Protein AF-A0A2V9SZH4-F1 (afdb_monomer_lite)

Secondary structure (DSSP, 8-state):
-EEETTEEEEE-TTSEEEEEETTT--EEEEEE--SEE--TTS--EE-----SSPPEEETTEEE---S-GGGT----EE-

Radius of gyration: 12.66 Å; chains: 1; bounding box: 26×22×36 Å

Structure (mmCIF, N/CA/C/O backbone):
data_AF-A0A2V9SZH4-F1
#
_entry.id   AF-A0A2V9SZH4-F1
#
loop_
_atom_site.group_PDB
_atom_site.id
_atom_site.type_symbol
_atom_site.label_atom_id
_atom_site.label_alt_id
_atom_site.label_comp_id
_atom_site.label_asym_id
_atom_site.label_entity_id
_atom_site.label_seq_id
_atom_site.pdbx_PDB_ins_code
_atom_site.Cartn_x
_atom_site.Cartn_y
_atom_site.Cartn_z
_atom_site.occupancy
_atom_site.B_iso_or_equiv
_atom_site.auth_seq_id
_atom_site.auth_comp_id
_atom_site.auth_asym_id
_atom_site.auth_atom_id
_atom_site.pdbx_PDB_model_num
ATOM 1 N N . MET A 1 1 ? -3.533 10.333 1.557 1.00 84.12 1 MET A N 1
ATOM 2 C CA . MET A 1 1 ? -4.038 9.851 2.864 1.00 84.12 1 MET A CA 1
ATOM 3 C C . MET A 1 1 ? -5.365 9.148 2.644 1.00 84.12 1 MET A C 1
ATOM 5 O O . MET A 1 1 ? -6.157 9.662 1.864 1.00 84.12 1 MET A O 1
ATOM 9 N N . THR A 1 2 ? -5.596 8.029 3.330 1.00 89.75 2 THR A N 1
ATOM 10 C CA . THR A 1 2 ? -6.869 7.284 3.294 1.00 89.75 2 THR A CA 1
ATOM 11 C C . THR A 1 2 ? -7.228 6.816 4.694 1.00 89.75 2 THR A C 1
ATOM 13 O O . THR A 1 2 ? -6.345 6.398 5.435 1.00 89.75 2 THR A O 1
ATOM 16 N N . ALA A 1 3 ? -8.505 6.866 5.066 1.00 90.94 3 ALA A N 1
ATOM 17 C CA . ALA A 1 3 ? -8.984 6.396 6.362 1.00 90.94 3 ALA A CA 1
ATOM 18 C C . ALA A 1 3 ? -10.092 5.354 6.189 1.00 90.94 3 ALA A C 1
ATOM 20 O O . ALA A 1 3 ? -10.969 5.508 5.341 1.00 90.94 3 ALA A O 1
ATOM 21 N N . ILE A 1 4 ? -10.050 4.320 7.026 1.00 89.25 4 ILE A N 1
ATOM 22 C CA . ILE A 1 4 ? -11.135 3.355 7.235 1.00 89.25 4 ILE A CA 1
ATOM 23 C C . ILE A 1 4 ? -11.460 3.326 8.740 1.00 89.25 4 ILE A C 1
ATOM 25 O O . ILE A 1 4 ? -10.679 3.848 9.543 1.00 89.25 4 ILE A O 1
ATOM 29 N N . PRO A 1 5 ? -12.585 2.737 9.176 1.00 90.50 5 PRO A N 1
ATOM 30 C CA . PRO A 1 5 ? -12.862 2.604 10.603 1.00 90.50 5 PRO A CA 1
ATOM 31 C C . PRO A 1 5 ? -11.691 1.948 11.353 1.00 90.50 5 PRO A C 1
ATOM 33 O O . PRO A 1 5 ? -11.258 0.851 11.014 1.00 90.50 5 PRO A O 1
ATOM 36 N N . GLY A 1 6 ? -11.163 2.640 12.366 1.00 89.19 6 GLY A N 1
ATOM 37 C CA . GLY A 1 6 ? -10.087 2.145 13.231 1.00 89.19 6 GLY A CA 1
ATOM 38 C C . GLY A 1 6 ? -8.659 2.484 12.790 1.00 89.19 6 GLY A C 1
ATOM 39 O O . GLY A 1 6 ? -7.783 2.545 13.656 1.00 89.19 6 GLY A O 1
ATOM 40 N N . VAL A 1 7 ? -8.399 2.752 11.502 1.00 91.25 7 VAL A N 1
ATOM 41 C CA . VAL A 1 7 ? -7.030 2.994 11.004 1.00 91.25 7 VAL A CA 1
ATOM 42 C C . VAL A 1 7 ? -6.933 4.028 9.876 1.00 91.25 7 VAL A C 1
ATOM 44 O O . VAL A 1 7 ? -7.838 4.204 9.062 1.00 91.25 7 VAL A O 1
ATOM 47 N N . ILE A 1 8 ? -5.791 4.713 9.820 1.00 91.19 8 ILE A N 1
ATOM 48 C CA . ILE A 1 8 ? -5.471 5.759 8.843 1.00 91.19 8 ILE A CA 1
ATOM 49 C C . ILE A 1 8 ? -4.164 5.404 8.139 1.00 91.19 8 ILE A C 1
ATOM 51 O O . ILE A 1 8 ? -3.143 5.253 8.801 1.00 91.19 8 ILE A O 1
ATOM 55 N N . PHE A 1 9 ? -4.181 5.359 6.810 1.00 90.62 9 PHE A N 1
ATOM 56 C CA . PHE A 1 9 ? -3.024 5.123 5.950 1.00 90.62 9 PHE A CA 1
ATOM 57 C C . PHE A 1 9 ? -2.424 6.440 5.449 1.00 90.62 9 PHE A C 1
ATOM 59 O O . PHE A 1 9 ? -3.116 7.302 4.885 1.00 90.62 9 PHE A O 1
ATOM 66 N N . PHE A 1 10 ? -1.109 6.569 5.599 1.00 89.31 10 PHE A N 1
ATOM 67 C CA . PHE A 1 10 ? -0.345 7.741 5.208 1.00 89.31 10 PHE A CA 1
ATOM 68 C C . PHE A 1 10 ? 0.936 7.342 4.471 1.00 89.31 10 PHE A C 1
ATOM 70 O O . PHE A 1 10 ? 1.802 6.668 5.024 1.00 89.31 10 PHE A O 1
ATOM 77 N N . GLY A 1 11 ? 1.043 7.768 3.214 1.00 89.38 11 GLY A N 1
ATOM 78 C CA . GLY A 1 11 ? 2.271 7.666 2.433 1.00 89.38 11 GLY A CA 1
ATOM 79 C C . GLY A 1 11 ? 3.176 8.862 2.705 1.00 89.38 11 GLY A C 1
ATOM 80 O O . GLY A 1 11 ? 2.688 9.975 2.894 1.00 89.38 11 GLY A O 1
ATOM 81 N N . SER A 1 12 ? 4.481 8.625 2.743 1.00 88.81 12 SER A N 1
ATOM 82 C CA . SER A 1 12 ? 5.491 9.644 3.003 1.00 88.81 12 SER A CA 1
ATOM 83 C C . SER A 1 12 ? 6.524 9.717 1.875 1.00 88.81 12 SER A C 1
ATOM 85 O O . SER A 1 12 ? 6.717 8.779 1.096 1.00 88.81 12 SER A O 1
ATOM 87 N N . LEU A 1 13 ? 7.199 10.863 1.778 1.00 89.31 13 LEU A N 1
ATOM 88 C CA . LEU A 1 13 ? 8.240 11.118 0.778 1.00 89.31 13 LEU A CA 1
ATOM 89 C C . LEU A 1 13 ? 9.471 10.222 0.953 1.00 89.31 13 LEU A C 1
ATOM 91 O O . LEU A 1 13 ? 10.169 9.966 -0.021 1.00 89.31 13 LEU A O 1
ATOM 95 N N . ASP A 1 14 ? 9.696 9.698 2.157 1.00 88.81 14 ASP A N 1
ATOM 96 C CA . ASP A 1 14 ? 10.728 8.693 2.454 1.00 88.81 14 ASP A CA 1
ATOM 97 C C . ASP A 1 14 ? 10.400 7.291 1.911 1.00 88.81 14 ASP A C 1
ATOM 99 O O . ASP A 1 14 ? 11.138 6.349 2.177 1.00 88.81 14 ASP A O 1
ATOM 103 N N . GLY A 1 15 ? 9.295 7.130 1.177 1.00 88.88 15 GLY A N 1
ATOM 104 C CA . GLY A 1 15 ? 8.922 5.849 0.594 1.00 88.88 15 GLY A CA 1
ATOM 105 C C . GLY A 1 15 ? 8.222 4.899 1.565 1.00 88.88 15 GLY A C 1
ATOM 106 O O . GLY A 1 15 ? 8.020 3.728 1.239 1.00 88.88 15 GLY A O 1
ATOM 107 N N . LYS A 1 16 ? 7.817 5.378 2.746 1.00 90.25 16 LYS A N 1
ATOM 108 C CA . LYS A 1 16 ? 7.121 4.556 3.740 1.00 90.25 16 LYS A CA 1
ATOM 109 C C . LYS A 1 16 ? 5.619 4.777 3.734 1.00 90.25 16 LYS A C 1
ATOM 111 O O . LYS A 1 16 ? 5.138 5.914 3.748 1.00 90.25 16 LYS A O 1
ATOM 116 N N . LEU A 1 17 ? 4.879 3.674 3.777 1.00 90.00 17 LEU A N 1
ATOM 117 C CA . LEU A 1 17 ? 3.446 3.651 4.033 1.00 90.00 17 LEU A CA 1
ATOM 118 C C . LEU A 1 17 ? 3.222 3.323 5.510 1.00 90.00 17 LEU A C 1
ATOM 120 O O . LEU A 1 17 ? 3.460 2.204 5.957 1.00 90.00 17 LEU A O 1
ATOM 124 N N . ARG A 1 18 ? 2.768 4.311 6.277 1.00 90.94 18 ARG A N 1
ATOM 125 C CA . ARG A 1 18 ? 2.503 4.183 7.712 1.00 90.94 18 ARG A CA 1
ATOM 126 C C . ARG A 1 18 ? 1.014 4.127 7.967 1.00 90.94 18 ARG A C 1
ATOM 128 O O . ARG A 1 18 ? 0.244 4.878 7.372 1.00 90.94 18 ARG A O 1
ATOM 135 N N . THR A 1 19 ? 0.619 3.259 8.884 1.00 91.06 19 THR A N 1
ATOM 136 C CA . THR A 1 19 ? -0.760 3.152 9.346 1.00 91.06 19 THR A CA 1
ATOM 137 C C . THR A 1 19 ? -0.845 3.506 10.806 1.00 91.06 19 THR A C 1
ATOM 139 O O . THR A 1 19 ? -0.111 2.965 11.632 1.00 91.06 19 THR A O 1
ATOM 142 N N . TYR A 1 20 ? -1.771 4.395 11.122 1.00 90.44 20 TYR A N 1
ATOM 143 C CA . TYR A 1 20 ? -2.012 4.884 12.464 1.00 90.44 20 TYR A CA 1
ATOM 144 C C . TYR A 1 20 ? -3.355 4.377 12.974 1.00 90.44 20 TYR A C 1
ATOM 146 O O . TYR A 1 20 ? -4.346 4.408 12.247 1.00 90.44 20 TYR A O 1
ATOM 154 N N . GLY A 1 21 ? -3.407 3.950 14.234 1.00 89.62 21 GLY A N 1
ATOM 155 C CA . GLY A 1 21 ? -4.669 3.675 14.915 1.00 89.62 21 GLY A CA 1
ATOM 156 C C . GLY A 1 21 ? -5.448 4.971 15.144 1.00 89.62 21 GLY A C 1
ATOM 157 O O . GLY A 1 21 ? -4.894 5.950 15.653 1.00 89.62 21 GLY A O 1
ATOM 158 N N . SER A 1 22 ? -6.738 4.975 1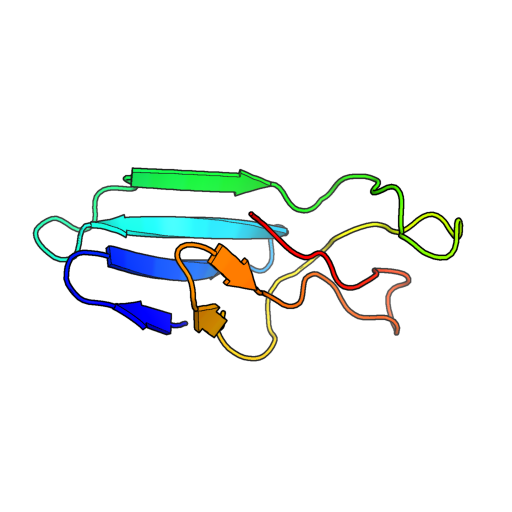4.811 1.00 81.88 22 SER A N 1
ATOM 159 C CA . SER A 1 22 ? -7.575 6.183 14.829 1.00 81.88 22 SER A CA 1
ATOM 160 C C . SER A 1 22 ? -7.776 6.788 16.224 1.00 81.88 22 SER A C 1
ATOM 162 O O . SER A 1 22 ? -8.101 7.965 16.330 1.00 81.88 22 SER A O 1
ATOM 164 N N . GLN A 1 23 ? -7.584 6.007 17.293 1.00 79.50 23 GLN A N 1
ATOM 165 C CA . GLN A 1 23 ? -7.841 6.438 18.674 1.00 79.50 23 GLN A CA 1
ATOM 166 C C . GLN A 1 23 ? -6.628 7.049 19.388 1.00 79.50 23 GLN A C 1
ATOM 168 O O . GLN A 1 23 ? -6.809 7.759 20.371 1.00 79.50 23 GLN A O 1
ATOM 173 N N . ALA A 1 24 ? -5.399 6.767 18.944 1.00 69.50 24 ALA A N 1
ATOM 174 C CA . ALA A 1 24 ? -4.203 7.143 19.708 1.00 69.50 24 ALA A CA 1
ATOM 175 C C . ALA A 1 24 ? -3.021 7.629 18.857 1.00 69.50 24 ALA A C 1
ATOM 177 O O . ALA A 1 24 ? -1.946 7.853 19.407 1.00 69.50 24 ALA A O 1
ATOM 178 N N . GLY A 1 25 ? -3.172 7.736 17.530 1.00 75.12 25 GLY A N 1
ATOM 179 C CA . GLY A 1 25 ? -2.077 8.15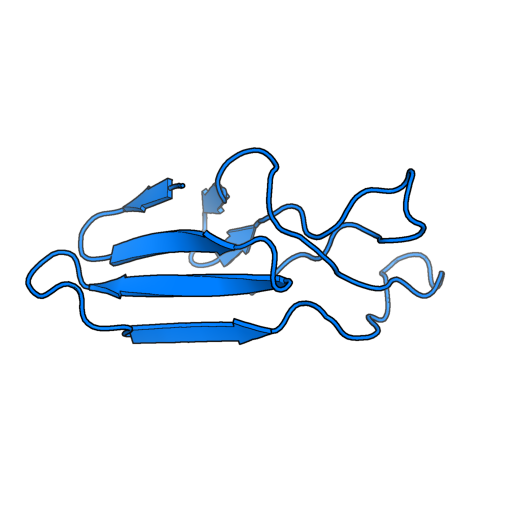2 16.643 1.00 75.12 25 GLY A CA 1
ATOM 180 C C . GLY A 1 25 ? -0.847 7.238 16.722 1.00 75.12 25 GLY A C 1
ATOM 181 O O . GLY A 1 25 ? 0.249 7.636 16.341 1.00 75.12 25 GLY A O 1
ATOM 182 N N . LYS A 1 26 ? -1.006 6.017 17.243 1.00 87.44 26 LYS A N 1
ATOM 183 C CA . LYS A 1 26 ? 0.065 5.024 17.324 1.00 87.44 26 LYS A CA 1
ATOM 184 C C . LYS A 1 26 ? 0.219 4.355 15.972 1.00 87.44 26 LYS A C 1
ATOM 186 O O . LYS A 1 26 ? -0.785 3.984 15.367 1.00 87.44 26 LYS A O 1
ATOM 191 N N . ILE A 1 27 ? 1.459 4.170 15.533 1.00 87.88 27 ILE A N 1
ATOM 192 C CA . ILE A 1 27 ? 1.749 3.369 14.345 1.00 87.88 27 ILE A CA 1
ATOM 193 C C . ILE A 1 27 ? 1.386 1.918 14.664 1.00 87.88 27 ILE A C 1
ATOM 195 O O . ILE A 1 27 ? 1.892 1.347 15.627 1.00 87.88 27 ILE A O 1
ATOM 199 N N . VAL A 1 28 ? 0.485 1.349 13.870 1.00 89.62 28 VAL A N 1
ATOM 200 C CA . VAL A 1 28 ? 0.072 -0.060 13.956 1.00 89.62 28 VAL A CA 1
ATOM 201 C C . VAL A 1 28 ? 0.698 -0.903 12.846 1.00 89.62 28 VAL A C 1
ATOM 203 O O . VAL A 1 28 ? 0.789 -2.117 12.987 1.00 89.62 28 VAL A O 1
ATOM 206 N N . TRP A 1 29 ? 1.159 -0.265 11.766 1.00 88.19 29 TRP A N 1
ATOM 207 C CA . TRP A 1 29 ? 1.878 -0.905 10.665 1.00 88.19 29 TRP A CA 1
ATOM 208 C C . TRP A 1 29 ? 2.752 0.118 9.924 1.00 88.19 29 TRP A C 1
ATOM 210 O O . TRP A 1 29 ? 2.356 1.275 9.772 1.00 88.19 29 TRP A O 1
ATOM 220 N N . ASP A 1 30 ? 3.932 -0.302 9.477 1.00 89.75 30 ASP A N 1
ATOM 221 C CA . ASP A 1 30 ? 4.875 0.485 8.672 1.00 89.75 30 ASP A CA 1
ATOM 222 C C . ASP A 1 30 ? 5.409 -0.431 7.567 1.00 89.75 30 ASP A C 1
ATOM 224 O O . ASP A 1 30 ? 5.826 -1.561 7.839 1.00 89.75 30 ASP A O 1
ATOM 228 N N . TYR A 1 31 ? 5.344 0.040 6.326 1.00 88.62 31 TYR A N 1
ATOM 229 C CA . TYR A 1 31 ? 5.811 -0.694 5.164 1.00 88.62 31 TYR A CA 1
ATOM 230 C C . TYR A 1 31 ? 6.761 0.156 4.333 1.00 88.62 31 TYR A C 1
ATOM 232 O O . TYR A 1 31 ? 6.404 1.240 3.864 1.00 88.62 31 TYR A O 1
ATOM 240 N N . ASP A 1 32 ? 7.962 -0.375 4.117 1.00 89.94 32 ASP A N 1
ATOM 241 C CA . ASP A 1 32 ? 8.993 0.261 3.312 1.00 89.94 32 ASP A CA 1
ATOM 242 C C . ASP A 1 32 ? 8.848 -0.132 1.839 1.00 89.94 32 ASP A C 1
ATOM 244 O O . ASP A 1 32 ? 9.035 -1.294 1.457 1.00 89.94 32 ASP A O 1
ATOM 248 N N . THR A 1 33 ? 8.496 0.851 1.011 1.00 87.62 33 THR A N 1
ATOM 249 C CA . THR A 1 33 ? 8.373 0.656 -0.433 1.00 87.62 33 THR A CA 1
ATOM 250 C C . THR A 1 33 ? 9.680 0.928 -1.178 1.00 87.62 33 THR A C 1
ATOM 252 O O . THR A 1 33 ? 9.757 0.591 -2.352 1.00 87.62 33 THR A O 1
ATOM 255 N N . VAL A 1 34 ? 10.735 1.464 -0.548 1.00 89.38 34 VAL A N 1
ATOM 256 C CA . VAL A 1 34 ? 12.022 1.765 -1.210 1.00 89.38 34 VAL A CA 1
ATOM 257 C C . VAL A 1 34 ? 12.858 0.494 -1.351 1.00 89.38 34 VAL A C 1
ATOM 259 O O . VAL A 1 34 ? 13.893 0.294 -0.719 1.00 89.38 34 VAL A O 1
ATOM 262 N N . ARG A 1 35 ? 12.369 -0.421 -2.181 1.00 85.62 35 ARG A N 1
ATOM 263 C CA . ARG A 1 35 ? 12.996 -1.708 -2.471 1.00 85.62 35 ARG A CA 1
ATOM 264 C C . ARG A 1 35 ? 12.667 -2.155 -3.887 1.00 85.62 35 ARG A C 1
ATOM 266 O O . ARG A 1 35 ? 11.763 -1.632 -4.536 1.00 85.62 35 ARG A O 1
ATOM 273 N N . SER A 1 36 ? 13.387 -3.176 -4.342 1.00 86.69 36 SER A N 1
ATOM 274 C CA . SER A 1 36 ? 13.085 -3.853 -5.602 1.00 86.69 36 SER A CA 1
ATOM 275 C C . SER A 1 36 ? 11.889 -4.799 -5.457 1.00 86.69 36 SER A C 1
ATOM 277 O O . SER A 1 36 ? 11.771 -5.525 -4.464 1.00 86.69 36 SER A O 1
ATOM 279 N N . PHE A 1 37 ? 11.037 -4.819 -6.479 1.00 83.44 37 PHE A N 1
ATOM 280 C CA . PHE A 1 37 ? 9.854 -5.661 -6.598 1.00 83.44 37 PHE A CA 1
ATOM 281 C C . PHE A 1 37 ? 9.908 -6.490 -7.877 1.00 83.44 37 PHE A C 1
ATOM 283 O O . PHE A 1 37 ? 10.269 -6.005 -8.951 1.00 83.44 37 PHE A O 1
ATOM 290 N N . SER A 1 38 ? 9.494 -7.750 -7.752 1.00 83.19 38 SER A N 1
ATOM 291 C CA . SER A 1 38 ? 9.151 -8.582 -8.902 1.00 83.19 38 SER A CA 1
ATOM 292 C C . SER A 1 38 ? 7.734 -8.242 -9.342 1.00 83.19 38 SER A C 1
ATOM 294 O O . SER A 1 38 ? 6.817 -8.210 -8.522 1.00 83.19 38 SER A O 1
ATOM 296 N N . THR A 1 39 ? 7.557 -7.969 -10.626 1.00 79.38 39 THR A N 1
ATOM 297 C CA . THR A 1 39 ? 6.267 -7.595 -11.209 1.00 79.38 39 THR A CA 1
ATOM 298 C C . THR A 1 39 ? 5.659 -8.761 -11.975 1.00 79.38 39 THR A C 1
ATOM 300 O O . THR A 1 39 ? 6.348 -9.688 -12.403 1.00 79.38 39 THR A O 1
ATOM 303 N N . VAL A 1 40 ? 4.348 -8.692 -12.201 1.00 82.94 40 VAL A N 1
ATOM 304 C CA . VAL A 1 40 ? 3.600 -9.719 -12.943 1.00 82.94 40 VAL A CA 1
ATOM 305 C C . VAL A 1 40 ? 4.006 -9.826 -14.415 1.00 82.94 40 VAL A C 1
ATOM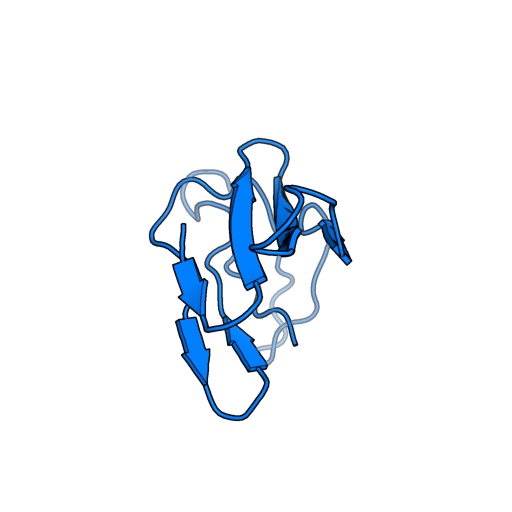 307 O O . VAL A 1 40 ? 3.834 -10.880 -15.015 1.00 82.94 40 VAL A O 1
ATOM 310 N N . ASN A 1 41 ? 4.555 -8.759 -15.001 1.00 82.00 41 ASN A N 1
ATOM 311 C CA . ASN A 1 41 ? 5.067 -8.752 -16.373 1.00 82.00 41 ASN A CA 1
ATOM 312 C C . ASN A 1 41 ? 6.578 -9.041 -16.453 1.00 82.00 41 ASN A C 1
ATOM 314 O O . ASN A 1 41 ? 7.157 -8.924 -17.529 1.00 82.00 41 ASN A O 1
ATOM 318 N N . GLY A 1 42 ? 7.224 -9.398 -15.336 1.00 82.94 42 GLY A N 1
ATOM 319 C CA . GLY A 1 42 ? 8.638 -9.780 -15.284 1.00 82.94 42 GLY A CA 1
ATOM 320 C C . GLY A 1 42 ? 9.634 -8.621 -15.389 1.00 82.94 42 GLY A C 1
ATOM 321 O O . GLY A 1 42 ? 10.839 -8.858 -15.357 1.00 82.94 42 GLY A O 1
ATOM 322 N N . VAL A 1 43 ? 9.167 -7.374 -15.490 1.00 82.94 43 VAL A N 1
ATOM 323 C CA . VAL A 1 43 ? 10.028 -6.184 -15.540 1.00 82.94 43 VAL A CA 1
ATOM 324 C C . VAL A 1 43 ? 10.308 -5.704 -14.114 1.00 82.94 43 VAL A C 1
ATOM 326 O O . VAL A 1 43 ? 9.359 -5.325 -13.429 1.00 82.94 43 VAL A O 1
ATOM 329 N N . PRO A 1 44 ? 11.562 -5.682 -13.633 1.00 81.75 44 PRO A N 1
ATOM 330 C CA . PRO A 1 44 ? 11.861 -5.226 -12.279 1.00 81.75 44 PRO A CA 1
ATOM 331 C C . PRO A 1 44 ? 11.284 -3.834 -11.993 1.00 81.75 44 PRO A C 1
ATOM 333 O O . PRO A 1 44 ? 11.406 -2.921 -12.807 1.00 81.75 44 PRO A O 1
ATOM 336 N N . ALA A 1 45 ? 10.667 -3.685 -10.824 1.00 81.44 45 ALA A N 1
ATOM 337 C CA . ALA A 1 45 ? 10.136 -2.421 -10.327 1.00 81.44 45 ALA A CA 1
ATOM 338 C C . ALA A 1 45 ? 10.913 -1.974 -9.088 1.00 81.44 45 ALA A 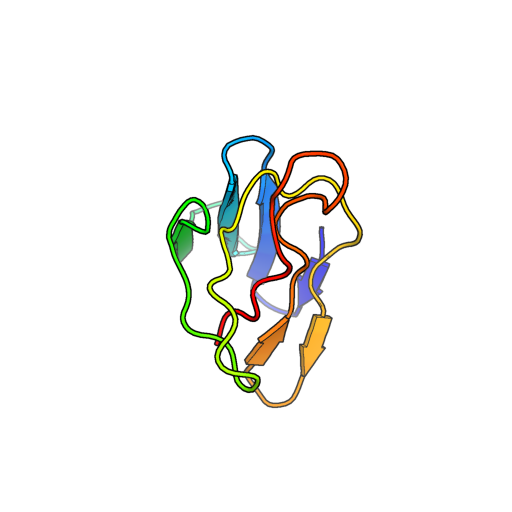C 1
ATOM 340 O O . ALA A 1 45 ? 11.428 -2.803 -8.340 1.00 81.44 45 ALA A O 1
ATOM 341 N N . HIS A 1 46 ? 10.963 -0.668 -8.844 1.00 85.06 46 HIS A N 1
ATOM 342 C CA . HIS A 1 46 ? 11.539 -0.100 -7.631 1.00 85.06 46 HIS A CA 1
ATOM 343 C C . HIS A 1 46 ? 10.559 0.905 -7.040 1.00 85.06 46 HIS A C 1
ATOM 345 O O . HIS A 1 46 ? 10.154 1.822 -7.747 1.00 85.06 46 HIS A O 1
ATOM 351 N N . GLY A 1 47 ? 10.157 0.745 -5.782 1.00 86.88 47 GLY A N 1
ATOM 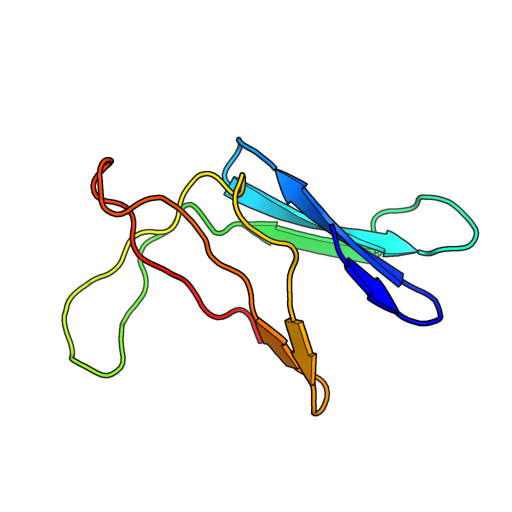352 C CA . GLY A 1 47 ? 9.282 1.735 -5.153 1.00 86.88 47 GLY A CA 1
ATOM 353 C C . GLY A 1 47 ? 10.044 2.991 -4.727 1.00 86.88 47 GLY A C 1
ATOM 354 O O . GLY A 1 47 ? 11.273 3.050 -4.778 1.00 86.88 47 GLY A O 1
ATOM 355 N N . GLY A 1 48 ? 9.309 4.015 -4.321 1.00 87.88 48 GLY A N 1
ATOM 356 C CA . GLY A 1 48 ? 9.864 5.324 -4.010 1.00 87.88 48 GLY A CA 1
ATOM 357 C C . GLY A 1 48 ? 8.878 6.210 -3.270 1.00 87.88 48 GLY A C 1
ATOM 358 O O . GLY A 1 48 ? 7.957 5.723 -2.610 1.00 87.88 48 GLY A O 1
ATOM 359 N N . SER A 1 49 ? 9.063 7.522 -3.370 1.00 88.38 49 SER A N 1
ATOM 360 C CA . SER A 1 49 ? 8.259 8.495 -2.627 1.00 88.38 49 SER A CA 1
ATOM 361 C C . SER A 1 49 ? 6.750 8.318 -2.853 1.00 88.38 49 SER A C 1
ATOM 363 O O . SER A 1 49 ? 6.284 8.180 -3.984 1.00 88.38 49 SER A O 1
ATOM 365 N N . LEU A 1 50 ? 5.957 8.390 -1.778 1.00 87.81 50 LEU A N 1
ATOM 366 C CA . LEU A 1 50 ? 4.493 8.344 -1.839 1.00 87.81 50 LEU A CA 1
ATOM 367 C C . LEU A 1 50 ? 3.928 9.754 -1.665 1.00 87.81 50 LEU A C 1
ATOM 369 O O . LEU A 1 50 ? 3.568 10.165 -0.564 1.00 87.81 50 LEU A O 1
ATOM 373 N N . ASN A 1 51 ? 3.843 10.502 -2.760 1.00 84.75 51 ASN A N 1
ATOM 374 C CA . ASN A 1 51 ? 3.244 11.844 -2.786 1.00 84.75 51 ASN A CA 1
ATOM 375 C C . ASN A 1 51 ? 2.137 11.941 -3.865 1.00 84.75 51 ASN A C 1
ATOM 377 O O . ASN A 1 51 ? 1.887 12.969 -4.494 1.00 84.75 51 ASN A O 1
ATOM 381 N N . GLY A 1 52 ? 1.515 10.795 -4.143 1.00 79.75 52 GLY A N 1
ATOM 382 C CA . GLY A 1 52 ? 0.392 10.642 -5.059 1.00 79.75 52 GLY A CA 1
ATOM 383 C C . GLY A 1 52 ? -0.962 10.614 -4.335 1.00 79.75 52 GLY A C 1
ATOM 384 O O . GLY A 1 52 ? -1.070 11.046 -3.182 1.00 79.75 52 GLY A O 1
ATOM 385 N N . PRO A 1 53 ? -2.017 10.097 -4.992 1.00 82.94 53 PRO A N 1
ATOM 386 C CA . PRO A 1 53 ? -3.307 9.879 -4.345 1.00 82.94 53 PRO A CA 1
ATOM 387 C C . PRO A 1 53 ? -3.184 8.950 -3.128 1.00 82.94 53 PRO A C 1
ATOM 389 O O . PRO A 1 53 ? -2.224 8.194 -2.981 1.00 82.94 53 PRO A O 1
ATOM 392 N N . GLY A 1 54 ? -4.173 9.020 -2.231 1.00 84.56 54 GLY A N 1
ATOM 393 C CA . GLY A 1 54 ? -4.257 8.105 -1.093 1.00 84.56 54 GLY A CA 1
ATOM 394 C C . GLY A 1 54 ? -4.379 6.640 -1.520 1.00 84.56 54 GLY A C 1
ATOM 395 O O . GLY A 1 54 ? -4.718 6.337 -2.662 1.00 84.56 54 GLY A O 1
ATOM 396 N N . ALA A 1 55 ? -4.126 5.734 -0.576 1.00 88.81 55 ALA A N 1
ATOM 397 C CA . ALA A 1 55 ? -4.312 4.311 -0.801 1.00 88.81 55 ALA A CA 1
ATOM 398 C C . ALA A 1 55 ? -5.793 3.957 -1.046 1.00 88.81 55 ALA A C 1
ATOM 400 O O . ALA A 1 55 ? -6.697 4.618 -0.540 1.00 88.81 55 ALA A O 1
ATOM 401 N N . VAL A 1 56 ? -6.061 2.889 -1.781 1.00 90.12 56 VAL A N 1
ATOM 402 C CA . VAL A 1 56 ? -7.388 2.292 -1.943 1.00 90.12 56 VAL A CA 1
ATOM 403 C C . VAL A 1 56 ? -7.449 1.047 -1.069 1.00 90.12 56 VAL A C 1
ATOM 405 O O . VAL A 1 56 ? -6.524 0.244 -1.095 1.00 90.12 56 VAL A O 1
ATOM 408 N N . VAL A 1 57 ? -8.525 0.879 -0.300 1.00 89.62 57 VAL A N 1
ATOM 409 C CA . VAL A 1 57 ? -8.721 -0.299 0.557 1.00 89.62 57 VAL A CA 1
ATOM 410 C C . VAL A 1 57 ? -9.919 -1.088 0.054 1.00 89.62 57 VAL A C 1
ATOM 412 O O . VAL A 1 57 ? -11.020 -0.543 -0.027 1.00 89.62 57 VAL A O 1
ATOM 415 N N . VAL A 1 58 ? -9.724 -2.362 -0.283 1.00 87.94 58 VAL A N 1
ATOM 416 C CA . VAL A 1 58 ? -10.803 -3.237 -0.761 1.00 87.94 58 VAL A CA 1
ATOM 417 C C . VAL A 1 58 ? -10.468 -4.703 -0.509 1.00 87.94 58 VAL A C 1
ATOM 419 O O . VAL A 1 58 ? -9.326 -5.115 -0.658 1.00 87.94 58 VAL A O 1
ATOM 422 N N . GLY A 1 59 ? -11.461 -5.502 -0.106 1.00 86.06 59 GLY A N 1
ATOM 423 C CA . GLY A 1 59 ? -11.287 -6.952 0.056 1.00 86.06 59 GLY A CA 1
ATOM 424 C C . GLY A 1 59 ? -10.242 -7.360 1.102 1.00 86.06 59 GLY A C 1
ATOM 425 O O . GLY A 1 59 ? -9.659 -8.430 0.982 1.00 86.06 59 GLY A O 1
ATOM 426 N N . GLY A 1 60 ? -9.985 -6.507 2.099 1.00 84.81 60 GLY A N 1
ATOM 427 C CA . GLY A 1 60 ? -8.926 -6.717 3.091 1.00 84.81 60 GLY A CA 1
ATOM 428 C C . GLY A 1 60 ? -7.521 -6.352 2.607 1.00 84.81 60 GLY A C 1
ATOM 429 O O . GLY A 1 60 ? -6.578 -6.574 3.355 1.00 84.81 60 GLY A O 1
ATOM 430 N N . MET A 1 61 ? -7.398 -5.779 1.405 1.00 85.12 61 MET A N 1
ATOM 431 C CA . MET A 1 61 ? -6.130 -5.390 0.792 1.00 85.12 61 MET A CA 1
ATOM 432 C C . MET A 1 61 ? -5.972 -3.876 0.681 1.00 85.12 61 MET A C 1
ATOM 434 O O . MET A 1 61 ? -6.966 -3.142 0.591 1.00 85.12 61 MET A O 1
ATOM 438 N N . VAL A 1 62 ? -4.720 -3.412 0.638 1.00 87.06 62 VAL A N 1
ATOM 439 C CA . VAL A 1 62 ? -4.369 -1.996 0.472 1.00 87.06 62 VAL A CA 1
ATOM 440 C C . VAL A 1 62 ? -3.585 -1.777 -0.826 1.00 87.06 62 VAL A C 1
ATOM 442 O O . VAL A 1 62 ? -2.606 -2.436 -1.149 1.00 87.06 62 VAL A O 1
ATOM 445 N N . TYR A 1 63 ? -3.998 -0.796 -1.616 1.00 87.12 63 TYR A N 1
ATOM 446 C CA . TYR A 1 63 ? -3.349 -0.468 -2.881 1.00 87.12 63 TYR A CA 1
ATOM 447 C C . TYR A 1 63 ? -2.863 0.965 -2.826 1.00 87.12 63 TYR A C 1
ATOM 449 O O . TYR A 1 63 ? -3.650 1.873 -2.591 1.00 87.12 63 TYR A O 1
ATOM 457 N N . THR A 1 64 ? -1.578 1.199 -3.063 1.00 87.00 64 THR A N 1
ATOM 458 C CA . THR A 1 64 ? -1.033 2.555 -3.142 1.00 87.00 64 THR A CA 1
ATOM 459 C C . THR A 1 64 ? -0.165 2.699 -4.377 1.00 87.00 64 THR A C 1
ATOM 461 O O . THR A 1 64 ? 0.340 1.722 -4.921 1.00 87.00 64 THR A O 1
ATOM 464 N N . ASN A 1 65 ? 0.014 3.933 -4.831 1.00 84.06 65 ASN A N 1
ATOM 465 C CA . ASN A 1 65 ? 1.088 4.245 -5.755 1.00 84.06 65 ASN A CA 1
ATOM 466 C C . ASN A 1 65 ? 2.358 4.532 -4.943 1.00 84.06 65 ASN A C 1
ATOM 468 O O . ASN A 1 65 ? 2.304 5.225 -3.925 1.00 84.06 65 ASN A O 1
ATOM 472 N N . SER A 1 66 ? 3.471 3.942 -5.371 1.00 84.25 66 SER A N 1
ATOM 473 C CA . SER A 1 66 ? 4.790 4.149 -4.785 1.00 84.25 66 SER A CA 1
ATOM 474 C C . SER A 1 66 ? 5.734 4.545 -5.903 1.00 84.25 66 SER A C 1
ATOM 476 O O . SER A 1 66 ? 5.861 3.827 -6.897 1.00 84.25 66 SER A O 1
ATOM 478 N N . GLY A 1 67 ? 6.334 5.715 -5.724 1.00 83.00 67 GLY A N 1
ATOM 479 C CA . GLY A 1 67 ? 7.250 6.319 -6.659 1.00 83.00 67 GLY A CA 1
ATOM 480 C C . GLY A 1 67 ? 6.622 6.846 -7.947 1.00 83.00 67 GLY A C 1
ATOM 481 O O . GLY A 1 67 ? 5.470 6.576 -8.297 1.00 83.00 67 GLY A O 1
ATOM 482 N N . TYR A 1 68 ? 7.415 7.629 -8.666 1.00 73.50 68 TYR A N 1
ATOM 483 C CA . TYR A 1 68 ? 7.021 8.236 -9.928 1.00 73.50 68 TYR A CA 1
ATOM 484 C C . TYR A 1 68 ? 7.862 7.705 -11.078 1.00 73.50 68 TYR A C 1
ATOM 486 O O . TYR A 1 68 ? 9.091 7.768 -11.055 1.00 73.50 68 TYR A O 1
ATOM 494 N N . SER A 1 69 ? 7.197 7.321 -12.169 1.00 66.25 69 SER A N 1
ATOM 495 C CA . SER A 1 69 ? 7.870 6.818 -13.374 1.00 66.25 69 SER A CA 1
ATOM 496 C C . SER A 1 69 ? 8.858 7.822 -13.977 1.00 66.25 69 SER A C 1
ATOM 498 O O . SER A 1 69 ? 9.835 7.426 -14.603 1.00 66.25 69 SER A O 1
ATOM 500 N N . ARG A 1 70 ? 8.658 9.127 -13.739 1.00 64.06 70 ARG A N 1
ATOM 501 C CA . ARG A 1 70 ? 9.593 10.188 -14.152 1.00 64.06 70 ARG A CA 1
ATOM 502 C C . ARG A 1 70 ? 10.926 10.157 -13.386 1.00 64.06 70 ARG A C 1
ATOM 504 O O . ARG A 1 70 ? 11.910 10.690 -13.887 1.00 64.06 70 ARG A O 1
ATOM 511 N N . PHE A 1 71 ? 10.959 9.537 -12.210 1.00 61.81 71 PHE A N 1
ATOM 512 C CA . PHE A 1 71 ? 12.153 9.360 -11.380 1.00 61.81 71 PHE A CA 1
ATOM 513 C C . PHE A 1 71 ? 12.693 7.921 -11.425 1.00 61.81 71 PHE A C 1
ATOM 515 O O . PHE A 1 71 ? 13.567 7.573 -10.642 1.00 61.81 71 PHE A O 1
ATOM 522 N N . GLY A 1 72 ? 12.207 7.092 -12.359 1.00 56.88 72 GLY A N 1
ATOM 523 C CA . GLY A 1 72 ? 12.637 5.696 -12.491 1.00 56.88 72 GLY A CA 1
ATOM 524 C C . GLY A 1 72 ? 12.032 4.751 -11.450 1.00 56.88 72 GLY A C 1
ATOM 525 O O . GLY A 1 72 ? 12.497 3.624 -11.310 1.00 56.88 72 GLY A O 1
ATOM 526 N N . GLU A 1 73 ? 10.992 5.187 -10.738 1.00 62.06 73 GLU A N 1
ATOM 527 C CA . GLU A 1 73 ? 10.305 4.402 -9.716 1.00 62.06 73 GLU A CA 1
ATOM 528 C C . GLU A 1 73 ? 8.980 3.843 -10.281 1.00 62.06 73 GLU A C 1
ATOM 530 O O . GLU A 1 73 ? 8.333 4.449 -11.143 1.00 62.06 73 GLU A O 1
ATOM 535 N N . ALA A 1 74 ? 8.568 2.664 -9.824 1.00 55.09 74 ALA A N 1
ATOM 536 C CA . ALA A 1 74 ? 7.440 1.904 -10.344 1.00 55.09 74 ALA A CA 1
ATOM 537 C C . ALA A 1 74 ? 6.422 1.579 -9.244 1.00 55.09 74 ALA A C 1
ATOM 539 O O . ALA A 1 74 ? 6.774 1.236 -8.121 1.00 55.09 74 ALA A O 1
ATOM 540 N N . THR A 1 75 ? 5.143 1.649 -9.623 1.00 53.56 75 THR A N 1
ATOM 541 C CA . THR A 1 75 ? 3.970 1.462 -8.759 1.00 53.56 75 THR A CA 1
ATOM 542 C C . THR A 1 75 ? 3.985 0.108 -8.048 1.00 53.56 75 THR A C 1
ATOM 544 O O . THR A 1 75 ? 3.991 -0.933 -8.700 1.00 53.56 75 THR A O 1
ATOM 547 N N . VAL A 1 76 ? 3.916 0.122 -6.716 1.00 54.03 76 VAL A N 1
ATOM 548 C CA . VAL A 1 76 ? 3.930 -1.083 -5.874 1.00 54.03 76 VAL A CA 1
ATOM 549 C C . VAL A 1 76 ? 2.561 -1.316 -5.233 1.00 54.03 76 VAL A C 1
ATOM 551 O O . VAL A 1 76 ? 2.077 -0.463 -4.497 1.00 54.03 76 VAL A O 1
ATOM 554 N N . MET A 1 77 ? 1.966 -2.494 -5.441 1.00 52.66 77 MET A N 1
ATOM 555 C CA . MET A 1 77 ? 0.801 -2.964 -4.672 1.00 52.66 77 MET A CA 1
ATOM 556 C C . MET A 1 77 ? 1.252 -3.506 -3.308 1.00 52.66 77 MET A C 1
ATOM 558 O O . MET A 1 77 ? 2.215 -4.268 -3.258 1.00 52.66 77 MET A O 1
ATOM 562 N N . CYS A 1 78 ? 0.575 -3.149 -2.212 1.00 55.59 78 CYS A N 1
ATOM 563 C CA . CYS A 1 78 ? 0.954 -3.584 -0.860 1.00 55.59 78 CYS A CA 1
ATOM 564 C C . CYS A 1 78 ? -0.208 -4.262 -0.123 1.00 55.59 78 CYS A C 1
ATOM 566 O O . CYS A 1 78 ? -0.950 -3.579 0.564 1.0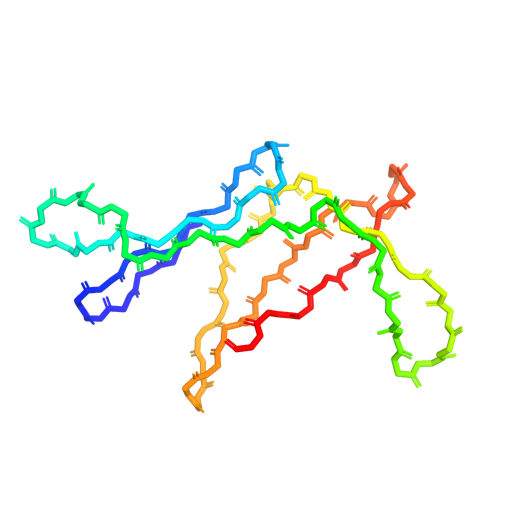0 55.59 78 CYS A O 1
ATOM 568 N N . PHE A 1 79 ? -0.275 -5.592 -0.269 1.00 53.66 79 PHE A N 1
ATOM 569 C CA . PHE A 1 79 ? -1.020 -6.610 0.500 1.00 53.66 79 PHE A CA 1
ATOM 570 C C . PHE A 1 79 ? -2.259 -6.166 1.274 1.00 53.66 79 PHE A C 1
ATOM 572 O O . PHE A 1 79 ? -2.148 -5.533 2.346 1.00 53.66 79 PHE A O 1
#

Sequence (79 aa):
MTAIPGVIFFGSLDGKLRTYGSQAGKIVWDYDTVRSFSTVNGVPAHGGSLNGPGAVVVGGMVYTNSGYSRFGEATVMCF

Foldseek 3Di:
DDDDPQWDWDFFQAQKIFIAGPPPRDTPDIDHQQAWDQDPVRDIFGFGGQPDDAWDDDPNFIAGAGDDVVVVGGGDGGD

pLDDT: mean 82.31, std 10.79, range [52.66, 91.25]